Protein AF-A0A7V8VVL7-F1 (afdb_monomer_lite)

Structure (mmCIF, N/CA/C/O backbone):
data_AF-A0A7V8VVL7-F1
#
_entry.id   AF-A0A7V8VVL7-F1
#
loop_
_atom_site.group_PDB
_atom_site.id
_atom_site.type_symbol
_atom_site.label_atom_id
_atom_site.label_alt_id
_atom_site.label_comp_id
_atom_site.label_asym_id
_atom_site.label_entity_id
_atom_site.label_seq_id
_atom_site.pdbx_PDB_ins_code
_atom_site.Cartn_x
_atom_site.Cartn_y
_atom_site.Cartn_z
_atom_site.occupancy
_atom_site.B_iso_or_equiv
_atom_site.auth_seq_id
_atom_site.auth_comp_id
_atom_site.auth_asym_id
_atom_site.auth_atom_id
_atom_site.pdbx_PDB_model_num
ATOM 1 N N . MET A 1 1 ? -6.833 -7.021 -24.241 1.00 47.94 1 MET A N 1
ATOM 2 C CA . MET A 1 1 ? -7.086 -6.664 -22.831 1.00 47.94 1 MET A CA 1
ATOM 3 C C . MET A 1 1 ? -6.852 -7.931 -22.038 1.00 47.94 1 MET A C 1
ATOM 5 O O . MET A 1 1 ? -7.770 -8.736 -21.993 1.00 47.94 1 MET A O 1
ATOM 9 N N . THR A 1 2 ? -5.610 -8.253 -21.648 1.00 45.88 2 THR A N 1
ATOM 10 C CA . THR A 1 2 ? -5.341 -9.697 -21.471 1.00 45.88 2 THR A CA 1
ATOM 11 C C . THR A 1 2 ? -4.267 -10.172 -20.490 1.00 45.88 2 THR A C 1
ATOM 13 O O . THR A 1 2 ? -4.400 -11.315 -20.078 1.00 45.88 2 THR A O 1
ATOM 16 N N . ILE A 1 3 ? -3.256 -9.402 -20.051 1.00 47.16 3 ILE A N 1
ATOM 17 C CA . ILE A 1 3 ? -2.303 -9.912 -19.023 1.00 47.16 3 ILE A CA 1
ATOM 18 C C . ILE A 1 3 ? -1.868 -8.839 -18.011 1.00 47.16 3 ILE A C 1
ATOM 20 O O . ILE A 1 3 ? -1.872 -9.114 -16.815 1.00 47.16 3 ILE A O 1
ATOM 24 N N . HIS A 1 4 ? -1.548 -7.616 -18.452 1.00 48.41 4 HIS A N 1
ATOM 25 C CA . HIS A 1 4 ? -1.132 -6.535 -17.543 1.00 48.41 4 HIS A CA 1
ATOM 26 C C . HIS A 1 4 ? -2.216 -6.168 -16.512 1.00 48.41 4 HIS A C 1
ATOM 28 O O . HIS A 1 4 ? -1.915 -6.103 -15.323 1.00 48.41 4 HIS A O 1
ATOM 34 N N . ASP A 1 5 ? -3.478 -6.061 -16.945 1.00 49.53 5 ASP A N 1
ATOM 35 C CA . ASP A 1 5 ? -4.616 -5.736 -16.068 1.00 49.53 5 ASP A CA 1
ATOM 36 C C . ASP A 1 5 ? -4.835 -6.795 -14.972 1.00 49.53 5 ASP A C 1
ATOM 38 O O . ASP A 1 5 ? -5.176 -6.471 -13.838 1.00 49.53 5 ASP A O 1
ATOM 42 N N . SER A 1 6 ? -4.595 -8.074 -15.285 1.00 45.22 6 SER A N 1
ATOM 43 C CA . SER A 1 6 ? -4.770 -9.191 -14.350 1.00 45.22 6 SER A CA 1
ATOM 44 C C . SER A 1 6 ? -3.717 -9.193 -13.244 1.00 45.22 6 SER A C 1
ATOM 46 O O . SER A 1 6 ? -4.025 -9.562 -12.115 1.00 45.22 6 SER A O 1
ATOM 48 N N . VAL A 1 7 ? -2.483 -8.780 -13.553 1.00 50.97 7 VAL A N 1
ATOM 49 C CA . VAL A 1 7 ? -1.386 -8.684 -12.575 1.00 50.97 7 VAL A CA 1
ATOM 50 C C . VAL A 1 7 ? -1.574 -7.468 -11.672 1.00 50.97 7 VAL A C 1
ATOM 52 O O . VAL A 1 7 ? -1.360 -7.581 -10.469 1.00 50.97 7 VAL A O 1
ATOM 55 N N . GLU A 1 8 ? -2.040 -6.336 -12.205 1.00 54.84 8 GLU A N 1
ATOM 56 C CA . GLU A 1 8 ? -2.381 -5.169 -11.380 1.00 54.84 8 GLU A CA 1
ATOM 57 C C . GLU A 1 8 ? -3.569 -5.454 -10.448 1.00 54.84 8 GLU A C 1
ATOM 59 O O . GLU A 1 8 ? -3.507 -5.113 -9.264 1.00 54.84 8 GLU A O 1
ATOM 64 N N . LEU A 1 9 ? -4.597 -6.175 -10.919 1.00 52.19 9 LEU A N 1
ATOM 65 C CA . LEU A 1 9 ? -5.685 -6.664 -10.061 1.00 52.19 9 LEU A CA 1
ATOM 66 C C . LEU A 1 9 ? -5.185 -7.675 -9.015 1.00 52.19 9 LEU A C 1
ATOM 68 O O . LEU A 1 9 ? -5.555 -7.596 -7.841 1.00 52.19 9 LEU A O 1
ATOM 72 N N . ALA A 1 10 ? -4.335 -8.619 -9.430 1.00 54.16 10 ALA A N 1
ATOM 73 C CA . ALA A 1 10 ? -3.791 -9.659 -8.560 1.00 54.16 10 ALA A CA 1
ATOM 74 C C . ALA A 1 10 ? -2.769 -9.127 -7.549 1.00 54.16 10 ALA A C 1
ATOM 76 O O . ALA A 1 10 ? -2.592 -9.759 -6.516 1.00 54.16 10 ALA A O 1
ATOM 77 N N . ALA A 1 11 ? -2.120 -7.988 -7.805 1.00 60.69 11 ALA A N 1
ATOM 78 C CA . ALA A 1 11 ? -1.258 -7.296 -6.848 1.00 60.69 11 ALA A CA 1
ATOM 79 C C . ALA A 1 11 ? -2.061 -6.364 -5.923 1.00 60.69 11 ALA A C 1
ATOM 81 O O . ALA A 1 11 ? -1.760 -6.261 -4.731 1.00 60.69 11 ALA A O 1
ATOM 82 N N . GLY A 1 12 ? -3.117 -5.729 -6.442 1.00 62.53 12 GLY A N 1
ATOM 83 C CA . GLY A 1 12 ? -3.977 -4.825 -5.679 1.00 62.53 12 GLY A CA 1
ATOM 84 C C . GLY A 1 12 ? -4.766 -5.523 -4.568 1.00 62.53 12 GLY A C 1
ATOM 85 O O . GLY A 1 12 ? -4.813 -5.024 -3.444 1.00 62.53 12 GLY A O 1
ATOM 86 N N . VAL A 1 13 ? -5.337 -6.705 -4.834 1.00 67.88 13 VAL A N 1
ATOM 87 C CA . VAL A 1 13 ? -6.126 -7.450 -3.830 1.00 67.88 13 VAL A CA 1
ATOM 88 C C . VAL A 1 13 ? -5.287 -7.858 -2.602 1.00 67.88 13 VAL A C 1
ATOM 90 O O . VAL A 1 13 ? -5.707 -7.561 -1.482 1.00 67.88 13 VAL A O 1
ATOM 93 N N . PRO A 1 14 ? -4.088 -8.457 -2.742 1.00 78.69 14 PRO A N 1
ATOM 94 C CA . PRO A 1 14 ? -3.204 -8.732 -1.613 1.00 78.69 14 PRO A CA 1
ATOM 95 C C . PRO A 1 14 ? -2.804 -7.479 -0.842 1.00 78.69 14 PRO A C 1
ATOM 97 O O . PRO A 1 14 ? -2.794 -7.517 0.386 1.00 78.69 14 PRO A O 1
ATOM 100 N N . LEU A 1 15 ? -2.517 -6.361 -1.520 1.00 79.12 15 LEU A N 1
ATOM 101 C CA . LEU A 1 15 ? -2.163 -5.105 -0.850 1.00 79.12 15 LEU A CA 1
ATOM 102 C C . LEU A 1 15 ? -3.297 -4.606 0.050 1.00 79.12 15 LEU A C 1
ATOM 104 O O . LEU A 1 15 ? -3.045 -4.234 1.195 1.00 79.12 15 LEU A O 1
ATOM 108 N N . LEU A 1 16 ? -4.545 -4.673 -0.418 1.00 81.38 16 LEU A N 1
ATOM 109 C CA . LEU A 1 16 ? -5.714 -4.258 0.363 1.00 81.38 16 LEU A CA 1
ATOM 110 C C . LEU A 1 16 ? -5.966 -5.123 1.605 1.00 81.38 16 LEU A C 1
ATOM 112 O O . LEU A 1 16 ? -6.610 -4.653 2.538 1.00 81.38 16 LEU A O 1
ATOM 116 N N . VAL A 1 17 ? -5.454 -6.356 1.649 1.00 84.00 17 VAL A N 1
ATOM 117 C CA . VAL A 1 17 ? -5.593 -7.260 2.805 1.00 84.00 17 VAL A CA 1
ATOM 118 C C . VAL A 1 17 ? -4.373 -7.188 3.726 1.00 84.00 17 VAL A C 1
ATOM 120 O O . VAL A 1 17 ? -4.507 -7.077 4.948 1.00 84.00 17 VAL A O 1
ATOM 123 N N . ILE A 1 18 ? -3.172 -7.222 3.150 1.00 87.75 18 ILE A N 1
ATOM 124 C CA . ILE A 1 18 ? -1.906 -7.283 3.884 1.00 87.75 18 ILE A CA 1
ATOM 125 C C . ILE A 1 18 ? -1.596 -5.938 4.541 1.00 87.75 18 ILE A C 1
ATOM 127 O O . ILE A 1 18 ? -1.191 -5.916 5.703 1.00 87.75 18 ILE A O 1
ATOM 131 N N . VAL A 1 19 ? -1.807 -4.814 3.845 1.00 91.81 19 VAL A N 1
ATOM 132 C CA . VAL A 1 19 ? -1.471 -3.487 4.386 1.00 91.81 19 VAL A CA 1
ATOM 133 C C . VAL A 1 19 ? -2.251 -3.200 5.676 1.00 91.81 19 VAL A C 1
ATOM 135 O O . VAL A 1 19 ? -1.604 -2.877 6.675 1.00 91.81 19 VAL A O 1
ATOM 138 N N . PRO A 1 20 ? -3.588 -3.386 5.753 1.00 87.88 20 PRO A N 1
ATOM 139 C CA . PRO A 1 20 ? -4.296 -3.254 7.020 1.00 87.88 20 PRO A CA 1
ATOM 140 C C . PRO A 1 20 ? -3.763 -4.190 8.103 1.00 87.88 20 PRO A C 1
ATOM 142 O O . PRO A 1 20 ? -3.538 -3.728 9.217 1.00 87.88 20 PRO A O 1
ATOM 145 N N . ALA A 1 21 ? -3.504 -5.465 7.799 1.00 89.00 21 ALA A N 1
ATOM 146 C CA . ALA A 1 21 ? -2.996 -6.421 8.784 1.00 89.00 21 ALA A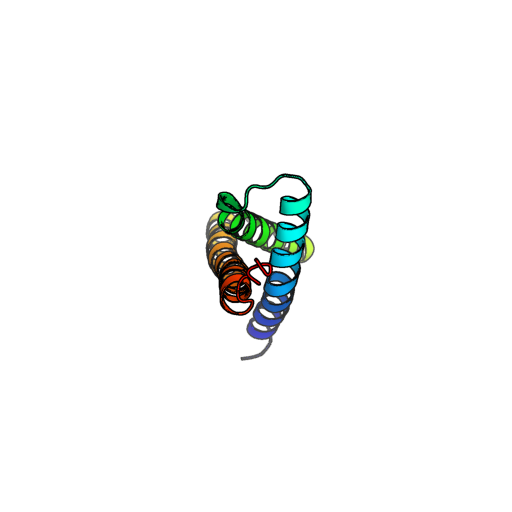 CA 1
ATOM 147 C C . ALA A 1 21 ? -1.637 -5.997 9.374 1.00 89.00 21 ALA A C 1
ATOM 149 O O . ALA A 1 21 ? -1.443 -6.049 10.591 1.00 89.00 21 ALA A O 1
ATOM 150 N N . LEU A 1 22 ? -0.722 -5.511 8.534 1.00 91.25 22 LEU A N 1
ATOM 151 C CA . LEU A 1 22 ? 0.579 -4.997 8.967 1.00 91.25 22 LEU A 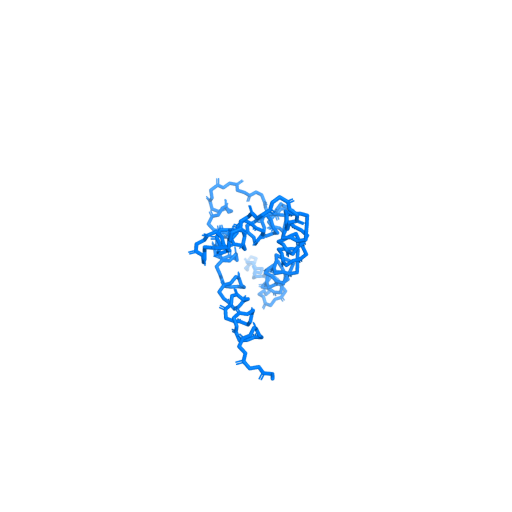CA 1
ATOM 152 C C . LEU A 1 22 ? 0.445 -3.713 9.790 1.00 91.25 22 LEU A C 1
ATOM 154 O O . LEU A 1 22 ? 1.132 -3.554 10.798 1.00 91.25 22 LEU A O 1
ATOM 158 N N . VAL A 1 23 ? -0.466 -2.815 9.411 1.00 91.50 23 VAL A N 1
ATOM 159 C CA . VAL A 1 23 ? -0.753 -1.603 10.193 1.00 91.50 23 VAL A CA 1
ATOM 160 C C . VAL A 1 23 ? -1.377 -1.958 11.546 1.00 91.50 23 VAL A C 1
ATOM 162 O O . VAL A 1 23 ? -1.044 -1.329 12.548 1.00 91.50 23 VAL A O 1
ATOM 165 N N . GLU A 1 24 ? -2.236 -2.979 11.619 1.00 90.75 24 GLU A N 1
ATOM 166 C CA . GLU A 1 24 ? -2.774 -3.478 12.893 1.00 90.75 24 GLU A CA 1
ATOM 167 C C . GLU A 1 24 ? -1.656 -4.013 13.786 1.00 90.75 24 GLU A C 1
ATOM 169 O O . GLU A 1 24 ? -1.583 -3.680 14.970 1.00 90.75 24 GLU A O 1
ATOM 174 N N . LEU A 1 25 ? -0.753 -4.809 13.214 1.00 91.94 25 LEU A N 1
ATOM 175 C CA . LEU A 1 25 ? 0.406 -5.313 13.935 1.00 91.94 25 LEU A CA 1
ATOM 176 C C . LEU A 1 25 ? 1.282 -4.158 14.442 1.00 91.94 25 LEU A C 1
ATOM 178 O O . LEU A 1 25 ? 1.625 -4.122 15.621 1.00 91.94 25 LEU A O 1
ATOM 182 N N . ALA A 1 26 ? 1.567 -3.163 13.602 1.00 91.00 26 ALA A N 1
ATOM 183 C CA . ALA A 1 26 ? 2.345 -1.990 13.994 1.00 91.00 26 ALA A CA 1
ATOM 184 C C . ALA A 1 26 ? 1.683 -1.204 15.140 1.00 91.00 26 ALA A C 1
ATOM 186 O O . ALA A 1 26 ? 2.371 -0.769 16.064 1.00 91.00 26 ALA A O 1
ATOM 187 N N . LYS A 1 27 ? 0.349 -1.066 15.136 1.00 90.56 27 LYS A N 1
ATOM 188 C CA . LYS A 1 27 ? -0.401 -0.437 16.241 1.00 90.56 27 LYS A CA 1
ATOM 189 C C . LYS A 1 27 ? -0.224 -1.199 17.554 1.00 90.56 27 LYS A C 1
ATOM 191 O O . LYS A 1 27 ? 0.014 -0.573 18.585 1.00 90.56 27 LYS A O 1
ATOM 196 N N . ARG A 1 28 ? -0.235 -2.537 17.518 1.00 91.75 28 ARG A N 1
ATOM 197 C CA . ARG A 1 28 ? 0.038 -3.385 18.699 1.00 91.75 28 ARG A CA 1
ATOM 198 C C . ARG A 1 28 ? 1.458 -3.212 19.248 1.00 91.75 28 ARG A C 1
ATOM 200 O O . ARG A 1 28 ? 1.676 -3.461 20.428 1.00 91.75 28 ARG A O 1
ATOM 207 N N . HIS A 1 29 ? 2.392 -2.749 18.420 1.00 92.69 29 HIS A N 1
ATOM 208 C CA . HIS A 1 29 ? 3.774 -2.449 18.800 1.00 92.69 29 HIS A CA 1
ATOM 209 C C . HIS A 1 29 ? 4.038 -0.957 19.075 1.00 92.69 29 HIS A C 1
ATOM 211 O O . HIS A 1 29 ? 5.193 -0.559 19.205 1.00 92.69 29 HIS A O 1
ATOM 217 N N . GLY A 1 30 ? 2.994 -0.128 19.199 1.00 90.62 30 GLY A N 1
ATOM 218 C CA . GLY A 1 30 ? 3.120 1.272 19.623 1.00 90.62 30 GLY A CA 1
ATOM 219 C C . GLY A 1 30 ? 2.952 2.317 18.518 1.00 90.62 30 GLY A C 1
ATOM 220 O O . GLY A 1 30 ? 3.137 3.507 18.779 1.00 90.62 30 GLY A O 1
ATOM 221 N N . LEU A 1 31 ? 2.565 1.929 17.296 1.00 89.25 31 LEU A N 1
ATOM 222 C CA . LEU A 1 31 ? 2.186 2.904 16.272 1.00 89.25 31 LEU A CA 1
ATOM 223 C C . LEU A 1 31 ? 0.909 3.645 16.699 1.00 89.25 31 LEU A C 1
ATOM 225 O O . LEU A 1 31 ? -0.156 3.051 16.864 1.00 89.25 31 LEU A O 1
ATOM 229 N N . SER A 1 32 ? 1.000 4.968 16.828 1.00 88.25 32 SER A N 1
ATOM 230 C CA . SER A 1 32 ? -0.167 5.805 17.111 1.00 88.25 32 SER A CA 1
ATOM 231 C C . SER A 1 32 ? -1.186 5.745 15.970 1.00 88.25 32 SER A C 1
ATOM 233 O O . SER A 1 32 ? -0.834 5.873 14.795 1.00 88.25 32 SER A O 1
ATOM 235 N N . VAL A 1 33 ? -2.470 5.648 16.330 1.00 85.19 33 VAL A N 1
ATOM 236 C CA . VAL A 1 33 ? -3.607 5.629 15.393 1.00 85.19 33 VAL A CA 1
ATOM 237 C C . VAL A 1 33 ? -3.599 6.842 14.457 1.00 85.19 33 VAL A C 1
ATOM 239 O O . VAL A 1 33 ? -3.924 6.707 13.280 1.00 85.19 33 VAL A O 1
ATOM 242 N N . ARG A 1 34 ? -3.135 8.010 14.930 1.00 84.62 34 ARG A N 1
ATOM 243 C CA . ARG A 1 34 ? -3.028 9.234 14.117 1.00 84.62 34 ARG A CA 1
ATOM 244 C C . ARG A 1 34 ? -2.117 9.062 12.894 1.00 84.62 34 ARG A C 1
ATOM 246 O O . ARG A 1 34 ? -2.330 9.723 11.884 1.00 84.62 34 ARG A O 1
ATOM 253 N N . HIS A 1 35 ? -1.130 8.171 12.973 1.00 90.00 35 HIS A N 1
ATOM 254 C CA . HIS A 1 35 ? -0.174 7.906 11.896 1.00 90.00 35 HIS A CA 1
ATOM 255 C C . HIS A 1 35 ? -0.513 6.647 11.084 1.00 90.00 35 HIS A C 1
ATOM 257 O O . HIS A 1 35 ? 0.210 6.326 10.144 1.00 90.00 35 HIS A O 1
ATOM 263 N N . ALA A 1 36 ? -1.608 5.943 11.400 1.00 87.94 36 ALA A N 1
ATOM 264 C CA . ALA A 1 36 ? -1.965 4.681 10.749 1.00 87.94 36 ALA A CA 1
ATOM 265 C C . ALA A 1 36 ? -2.185 4.833 9.233 1.00 87.94 36 ALA A C 1
ATOM 267 O O . ALA A 1 36 ? -1.743 3.982 8.467 1.00 87.94 36 ALA A O 1
ATOM 268 N N . GLY A 1 37 ? -2.799 5.937 8.791 1.00 88.31 37 GLY A N 1
ATOM 269 C CA . GLY A 1 37 ? -2.984 6.220 7.362 1.00 88.31 37 GLY A CA 1
ATOM 270 C C . GLY A 1 37 ? -1.661 6.450 6.625 1.00 88.31 37 GLY A C 1
ATOM 271 O O . GLY A 1 37 ? -1.434 5.875 5.565 1.00 88.31 37 GLY A O 1
ATOM 272 N N . GLY A 1 38 ? -0.744 7.221 7.220 1.00 91.19 38 GLY A N 1
ATOM 273 C CA . GLY A 1 38 ? 0.597 7.423 6.660 1.00 91.19 38 GLY A CA 1
ATOM 274 C C . GLY A 1 38 ? 1.411 6.127 6.618 1.00 91.19 38 GLY A C 1
ATOM 275 O O . GLY A 1 38 ? 2.050 5.830 5.612 1.00 91.19 38 GLY A O 1
ATOM 276 N N . ALA A 1 39 ? 1.327 5.310 7.672 1.00 91.38 39 ALA A N 1
ATOM 277 C CA . ALA A 1 39 ? 1.963 3.997 7.711 1.00 91.38 39 ALA A CA 1
ATOM 278 C C . ALA A 1 39 ? 1.411 3.052 6.631 1.00 91.38 39 ALA A C 1
ATOM 280 O O . ALA A 1 39 ? 2.190 2.335 6.007 1.00 91.38 39 ALA A O 1
ATOM 281 N N . ALA A 1 40 ? 0.101 3.086 6.363 1.00 91.94 40 ALA A N 1
ATOM 282 C CA . ALA A 1 40 ? -0.518 2.304 5.294 1.00 91.94 40 ALA A CA 1
ATOM 283 C C . ALA A 1 40 ? 0.029 2.687 3.909 1.00 91.94 40 ALA A C 1
ATOM 285 O O . ALA A 1 40 ? 0.372 1.807 3.124 1.00 91.94 40 ALA A O 1
ATOM 286 N N . ILE A 1 41 ? 0.169 3.989 3.633 1.00 92.56 41 ILE A N 1
ATOM 287 C CA . ILE A 1 41 ? 0.755 4.492 2.380 1.00 92.56 41 ILE A CA 1
ATOM 288 C C . ILE A 1 41 ? 2.206 4.030 2.241 1.00 92.56 41 ILE A C 1
ATOM 290 O O . ILE A 1 41 ? 2.569 3.447 1.222 1.00 92.56 41 ILE A O 1
ATOM 294 N N . MET A 1 42 ? 3.026 4.220 3.276 1.00 94.62 42 MET A N 1
ATOM 295 C CA . MET A 1 42 ? 4.434 3.813 3.237 1.00 94.62 42 MET A CA 1
ATOM 296 C C . MET A 1 42 ? 4.600 2.302 3.042 1.00 94.62 42 MET A C 1
ATOM 298 O O . MET A 1 42 ? 5.444 1.875 2.255 1.00 94.62 42 MET A O 1
ATOM 302 N N . LEU A 1 43 ? 3.774 1.491 3.710 1.00 93.25 43 LEU A N 1
ATOM 30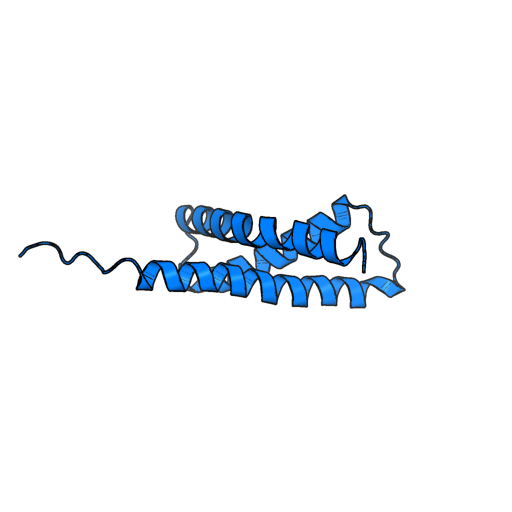3 C CA . LEU A 1 43 ? 3.770 0.038 3.536 1.00 93.25 43 LEU A CA 1
ATOM 304 C C . LEU A 1 43 ? 3.342 -0.369 2.125 1.00 93.25 43 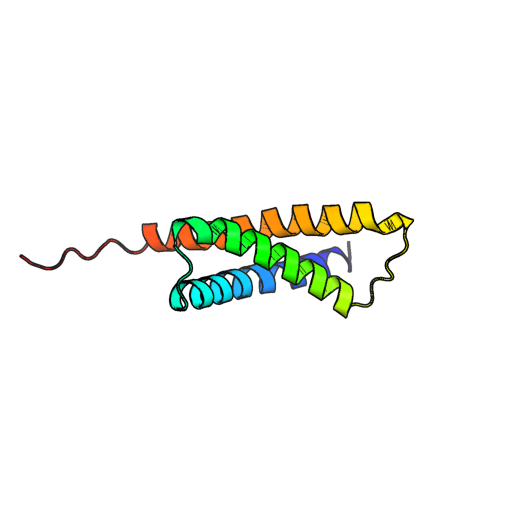LEU A C 1
ATOM 306 O O . LEU A 1 43 ? 3.974 -1.240 1.536 1.00 93.25 43 LEU A O 1
ATOM 310 N N . ALA A 1 44 ? 2.316 0.267 1.559 1.00 91.12 44 ALA A N 1
ATOM 311 C CA . ALA A 1 44 ? 1.872 -0.024 0.200 1.00 91.12 44 ALA A CA 1
ATOM 312 C C . ALA A 1 44 ? 2.950 0.321 -0.845 1.00 91.12 44 ALA A C 1
ATOM 314 O O . ALA A 1 44 ? 3.206 -0.489 -1.735 1.00 91.12 44 ALA A O 1
ATOM 315 N N . ILE A 1 45 ? 3.634 1.466 -0.704 1.00 92.88 45 ILE A N 1
ATOM 316 C CA . ILE A 1 45 ? 4.780 1.838 -1.557 1.00 92.88 45 ILE A CA 1
ATOM 317 C C . ILE A 1 45 ? 5.888 0.783 -1.445 1.00 92.88 45 ILE A C 1
ATOM 319 O O . ILE A 1 45 ? 6.386 0.298 -2.460 1.00 92.88 45 ILE A O 1
ATOM 323 N N . ALA A 1 46 ? 6.261 0.405 -0.218 1.00 92.00 46 ALA A N 1
ATOM 324 C CA . ALA A 1 46 ? 7.333 -0.557 0.022 1.00 92.00 46 ALA A CA 1
ATOM 325 C C . ALA A 1 46 ? 7.016 -1.943 -0.560 1.00 92.00 46 ALA A C 1
ATOM 327 O O . ALA A 1 46 ? 7.883 -2.567 -1.168 1.00 92.00 46 ALA A O 1
ATOM 328 N N . LEU A 1 47 ? 5.776 -2.415 -0.412 1.00 90.56 47 LEU A N 1
ATOM 329 C CA . LEU A 1 47 ? 5.345 -3.708 -0.943 1.00 90.56 47 LEU A CA 1
ATOM 330 C C . LEU A 1 47 ? 5.263 -3.712 -2.473 1.00 90.56 47 LEU A C 1
ATOM 332 O O . LEU A 1 47 ? 5.629 -4.714 -3.082 1.00 90.56 47 LEU A O 1
ATOM 336 N N . LEU A 1 48 ? 4.848 -2.607 -3.101 1.00 88.88 48 LEU A N 1
ATOM 337 C CA . LEU A 1 48 ? 4.900 -2.464 -4.561 1.00 88.88 48 LEU A CA 1
ATOM 338 C C . LEU A 1 48 ? 6.339 -2.512 -5.078 1.00 88.88 48 LEU A C 1
ATOM 340 O O . LEU A 1 48 ? 6.630 -3.266 -6.004 1.00 88.88 48 LEU A O 1
ATOM 344 N N . ALA A 1 49 ? 7.242 -1.758 -4.448 1.00 88.44 49 ALA A N 1
ATOM 345 C CA . ALA A 1 49 ? 8.654 -1.753 -4.817 1.00 88.44 49 ALA A CA 1
ATOM 346 C C . ALA A 1 49 ? 9.302 -3.133 -4.635 1.00 88.44 49 ALA A C 1
ATOM 348 O O . ALA A 1 49 ? 10.057 -3.590 -5.494 1.00 88.44 49 ALA A O 1
ATOM 349 N N . LEU A 1 50 ? 8.973 -3.824 -3.539 1.00 88.62 50 LEU A N 1
ATOM 350 C CA . LEU A 1 50 ? 9.455 -5.176 -3.275 1.00 88.62 50 LEU A CA 1
ATOM 351 C C . LEU A 1 50 ? 8.884 -6.194 -4.271 1.00 88.62 50 LEU A C 1
ATOM 353 O O . LEU A 1 50 ? 9.611 -7.083 -4.709 1.00 88.62 50 LEU A O 1
ATOM 357 N N . GLY A 1 51 ? 7.609 -6.058 -4.642 1.00 84.94 51 GLY A N 1
ATOM 358 C CA . GLY A 1 51 ? 6.958 -6.898 -5.646 1.00 84.94 51 GLY A CA 1
ATOM 359 C C . GLY A 1 51 ? 7.615 -6.766 -7.017 1.00 84.94 51 GLY A C 1
ATOM 360 O O . GLY A 1 51 ? 7.959 -7.774 -7.629 1.00 84.94 51 GLY A O 1
ATOM 361 N N . ASP A 1 52 ? 7.874 -5.537 -7.460 1.00 84.31 52 ASP A N 1
ATOM 362 C CA . ASP A 1 52 ? 8.609 -5.281 -8.702 1.00 84.31 52 ASP A CA 1
ATOM 363 C C . ASP A 1 52 ? 10.018 -5.881 -8.668 1.00 84.31 52 ASP A C 1
ATOM 365 O O . ASP A 1 52 ? 10.415 -6.602 -9.588 1.00 84.31 52 ASP A O 1
ATOM 369 N N . LEU A 1 53 ? 10.753 -5.659 -7.571 1.00 83.62 53 LEU A N 1
ATOM 370 C CA . LEU A 1 53 ? 12.092 -6.217 -7.396 1.00 83.62 53 LEU A CA 1
ATOM 371 C C . LEU A 1 53 ? 12.080 -7.754 -7.455 1.00 83.62 53 LEU A C 1
ATOM 373 O O . LEU A 1 53 ? 12.938 -8.348 -8.108 1.00 83.62 53 LEU A O 1
ATOM 377 N N . ALA A 1 54 ? 11.097 -8.398 -6.819 1.00 81.81 54 ALA A N 1
ATOM 378 C CA . ALA A 1 54 ? 10.941 -9.852 -6.825 1.00 81.81 54 ALA A CA 1
ATOM 379 C C . ALA A 1 54 ? 10.598 -10.415 -8.216 1.00 81.81 54 ALA A C 1
ATOM 381 O O . ALA A 1 54 ? 11.000 -11.532 -8.540 1.00 81.81 54 ALA A O 1
ATOM 382 N N . LEU A 1 55 ? 9.896 -9.644 -9.051 1.00 81.88 55 LEU A N 1
ATOM 383 C CA . LEU A 1 55 ? 9.558 -10.012 -10.430 1.00 81.88 55 LEU A CA 1
ATOM 384 C C . LEU A 1 55 ? 10.701 -9.754 -11.425 1.00 81.88 55 LEU A C 1
ATOM 386 O O . LEU A 1 55 ? 10.560 -10.033 -12.617 1.00 81.88 55 LEU A O 1
ATOM 390 N N . GLY A 1 56 ? 11.849 -9.262 -10.953 1.00 72.88 56 GLY A N 1
ATOM 391 C CA . GLY A 1 56 ? 13.045 -9.103 -11.772 1.00 72.88 56 GLY A CA 1
ATOM 392 C C . GLY A 1 56 ? 12.965 -7.937 -12.754 1.00 72.88 56 GLY A C 1
ATOM 393 O O . GLY A 1 56 ? 13.622 -7.983 -13.800 1.00 72.88 56 GLY A O 1
ATOM 394 N N . THR A 1 57 ? 12.190 -6.888 -12.444 1.00 70.25 57 THR A N 1
ATOM 395 C CA . THR A 1 57 ? 12.228 -5.642 -13.221 1.00 70.25 57 THR A CA 1
ATOM 396 C C . THR A 1 57 ? 13.664 -5.131 -13.273 1.00 70.25 57 THR A C 1
ATOM 398 O O . THR A 1 57 ? 14.257 -4.777 -12.252 1.00 70.25 57 THR A O 1
ATOM 401 N N . ARG A 1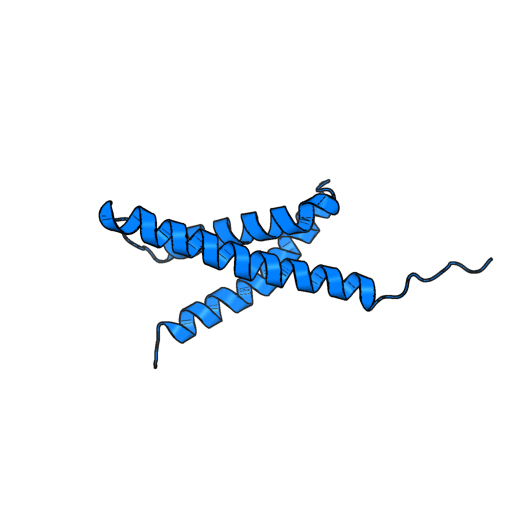 58 ? 14.252 -5.118 -14.473 1.00 66.62 58 ARG A N 1
ATOM 402 C CA . ARG A 1 58 ? 15.581 -4.548 -14.693 1.00 66.62 58 ARG A CA 1
ATOM 403 C C . ARG A 1 58 ? 15.475 -3.036 -14.543 1.00 66.62 58 ARG A C 1
ATOM 405 O O . ARG A 1 58 ? 14.856 -2.379 -15.373 1.00 66.62 58 ARG A O 1
ATOM 412 N N . PHE A 1 59 ? 16.087 -2.500 -13.494 1.00 66.50 59 PHE A N 1
ATOM 413 C CA . PHE A 1 59 ? 16.227 -1.062 -13.303 1.00 66.50 59 PHE A CA 1
ATOM 414 C C . PHE A 1 59 ? 17.237 -0.515 -14.312 1.00 66.50 59 PHE A C 1
ATOM 416 O O . PHE A 1 59 ? 18.433 -0.445 -14.033 1.00 66.50 59 PHE A O 1
ATOM 423 N N . ASP A 1 60 ? 16.766 -0.155 -15.504 1.00 78.38 60 ASP A N 1
ATOM 424 C CA . ASP A 1 60 ? 17.536 0.731 -16.370 1.00 78.38 60 ASP A CA 1
ATOM 425 C C . ASP A 1 60 ? 17.470 2.149 -15.788 1.00 78.38 60 ASP A C 1
ATOM 427 O O . ASP A 1 60 ? 16.422 2.613 -15.339 1.00 78.38 60 ASP A O 1
ATOM 431 N N . SER A 1 61 ? 18.598 2.850 -15.815 1.00 74.88 61 SER A N 1
ATOM 432 C CA . SER A 1 61 ? 18.752 4.253 -15.425 1.00 74.88 61 SER A CA 1
ATOM 433 C C . SER A 1 61 ? 17.664 5.183 -15.984 1.00 74.88 61 SER A C 1
ATOM 435 O O . SER A 1 61 ? 17.251 6.124 -15.305 1.00 74.88 61 SER A O 1
ATOM 437 N N . LYS A 1 62 ? 17.155 4.898 -17.189 1.00 80.06 62 LYS A N 1
ATOM 438 C CA . LYS A 1 62 ? 16.086 5.668 -17.848 1.00 80.06 62 LYS A CA 1
ATOM 439 C C . LYS A 1 62 ? 14.687 5.398 -17.283 1.00 80.06 62 LYS A C 1
ATOM 441 O O . LYS A 1 62 ? 13.816 6.254 -17.402 1.00 80.06 62 LYS A O 1
ATOM 446 N N . GLU A 1 63 ? 14.487 4.255 -16.634 1.00 83.56 63 GLU A N 1
ATOM 447 C CA . GLU A 1 63 ? 13.190 3.793 -16.123 1.00 83.56 63 GLU A CA 1
ATOM 448 C C . GLU A 1 63 ? 13.007 4.065 -14.621 1.00 83.56 63 GLU A C 1
ATOM 450 O O . GLU A 1 63 ? 11.937 3.815 -14.064 1.00 83.56 63 GLU A O 1
ATOM 455 N N . ILE A 1 64 ? 14.021 4.610 -13.936 1.00 84.88 64 ILE A N 1
ATOM 456 C CA . ILE A 1 64 ? 13.968 4.845 -12.482 1.00 84.88 64 ILE A CA 1
ATOM 457 C C . ILE A 1 64 ? 12.829 5.803 -12.116 1.00 84.88 64 ILE A C 1
ATOM 459 O O . ILE A 1 64 ? 12.037 5.510 -11.223 1.00 84.88 64 ILE A O 1
ATOM 463 N N . VAL A 1 65 ? 12.733 6.942 -12.808 1.00 87.69 65 VAL A N 1
ATOM 464 C CA . VAL A 1 65 ? 11.712 7.966 -12.537 1.00 87.69 65 VAL A CA 1
ATOM 465 C C . VAL A 1 65 ? 10.287 7.440 -12.760 1.00 87.69 65 VAL A C 1
ATOM 467 O O . VAL A 1 65 ? 9.486 7.553 -11.829 1.00 87.69 65 VAL A O 1
ATOM 470 N N . PRO A 1 66 ? 9.934 6.844 -13.919 1.00 86.00 66 PRO A N 1
ATOM 471 C CA . PRO A 1 66 ? 8.586 6.313 -14.121 1.00 86.00 66 PRO A CA 1
ATOM 472 C C . PRO A 1 66 ? 8.263 5.156 -13.166 1.00 86.00 66 PRO A C 1
ATOM 474 O O . PRO A 1 66 ? 7.142 5.084 -12.658 1.00 86.00 66 PRO A O 1
ATOM 477 N N . THR A 1 67 ? 9.240 4.305 -12.838 1.00 85.56 67 THR A N 1
ATOM 478 C CA . THR A 1 67 ? 9.047 3.203 -11.881 1.00 85.56 67 THR A CA 1
ATOM 479 C C . THR A 1 67 ? 8.763 3.729 -10.473 1.00 85.56 67 THR A C 1
ATOM 481 O O . THR A 1 67 ? 7.790 3.319 -9.839 1.00 85.56 67 THR A O 1
ATOM 484 N N . ALA A 1 68 ? 9.543 4.705 -10.004 1.00 87.56 68 ALA A N 1
ATOM 485 C CA . ALA A 1 68 ? 9.316 5.339 -8.710 1.00 87.56 68 ALA A CA 1
ATOM 486 C C . ALA A 1 68 ? 7.963 6.067 -8.663 1.00 87.56 68 ALA A C 1
ATOM 488 O O . ALA A 1 68 ? 7.232 5.948 -7.678 1.00 87.56 68 ALA A O 1
ATOM 489 N N . ALA A 1 69 ? 7.589 6.773 -9.736 1.00 88.06 69 ALA A N 1
ATOM 490 C CA . ALA A 1 69 ? 6.286 7.424 -9.839 1.00 88.06 69 ALA A CA 1
ATOM 491 C C . ALA A 1 69 ? 5.137 6.409 -9.732 1.00 88.06 69 ALA A C 1
ATOM 493 O O . ALA A 1 69 ? 4.174 6.655 -9.004 1.00 88.06 69 ALA A O 1
ATOM 494 N N . ARG A 1 70 ? 5.265 5.241 -10.377 1.00 87.19 70 ARG A N 1
ATOM 495 C CA . ARG A 1 70 ? 4.290 4.148 -10.267 1.00 87.19 70 ARG A CA 1
ATOM 496 C C . ARG A 1 70 ? 4.151 3.644 -8.832 1.00 87.19 70 ARG A C 1
ATOM 498 O O . ARG A 1 70 ? 3.027 3.483 -8.363 1.00 87.19 70 ARG A O 1
ATOM 505 N N . TRP A 1 71 ? 5.257 3.437 -8.116 1.00 90.31 71 TRP A N 1
ATOM 506 C CA . TRP A 1 71 ? 5.208 3.010 -6.712 1.00 90.31 71 TRP A CA 1
ATOM 507 C C . TRP A 1 71 ? 4.543 4.038 -5.813 1.00 90.31 71 TRP A C 1
ATOM 509 O O . TRP A 1 71 ? 3.735 3.671 -4.966 1.00 90.31 71 TRP A O 1
ATOM 519 N N . ILE A 1 72 ? 4.861 5.318 -6.007 1.00 89.69 72 ILE A N 1
ATOM 520 C CA . ILE A 1 72 ? 4.298 6.408 -5.210 1.00 89.69 72 ILE A CA 1
ATOM 521 C C . ILE A 1 72 ? 2.794 6.515 -5.464 1.00 89.69 72 ILE A C 1
ATOM 523 O O . ILE A 1 72 ? 2.014 6.488 -4.515 1.00 89.69 72 ILE A O 1
ATOM 527 N N . ILE A 1 73 ? 2.376 6.590 -6.730 1.00 89.50 73 ILE A N 1
ATOM 528 C CA . ILE A 1 73 ? 0.960 6.721 -7.096 1.00 89.50 73 ILE A CA 1
ATOM 529 C C . ILE A 1 73 ? 0.183 5.484 -6.635 1.00 89.50 73 ILE A C 1
ATOM 531 O O . ILE A 1 73 ? -0.826 5.618 -5.941 1.00 89.50 73 ILE A O 1
ATOM 535 N N . GLY A 1 74 ? 0.677 4.284 -6.950 1.00 86.94 74 GLY A N 1
ATOM 536 C CA . GLY A 1 74 ? 0.051 3.031 -6.536 1.00 86.94 74 GLY A CA 1
ATOM 537 C C . GLY A 1 74 ? -0.028 2.907 -5.016 1.00 86.94 74 GLY A C 1
ATOM 538 O O . GLY A 1 74 ? -1.084 2.597 -4.473 1.00 86.94 74 GLY A O 1
ATOM 539 N N . GLY A 1 75 ? 1.054 3.213 -4.305 1.00 88.56 75 GLY A N 1
ATOM 540 C CA . GLY A 1 75 ? 1.102 3.110 -2.852 1.00 88.56 75 GLY A CA 1
ATOM 541 C C . GLY A 1 75 ? 0.216 4.135 -2.144 1.00 88.56 75 GLY A C 1
ATOM 542 O O . GLY A 1 75 ? -0.398 3.807 -1.132 1.00 88.56 75 GLY A O 1
ATOM 543 N N . VAL A 1 76 ? 0.057 5.340 -2.699 1.00 89.69 76 VAL A N 1
ATOM 544 C CA . VAL A 1 76 ? -0.940 6.307 -2.216 1.00 89.69 76 VAL A CA 1
ATOM 545 C C . VAL A 1 76 ? -2.353 5.766 -2.424 1.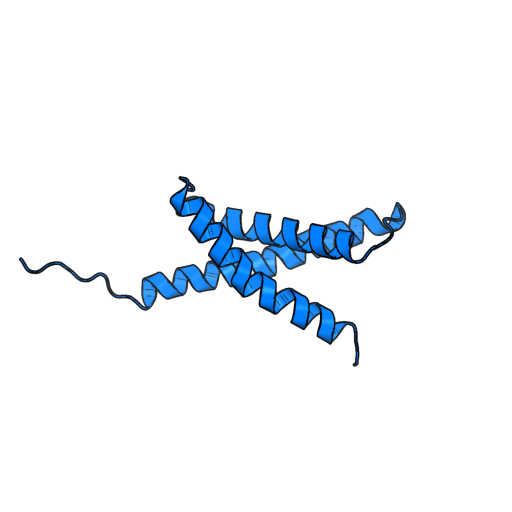00 89.69 76 VAL A C 1
ATOM 547 O O . VAL A 1 76 ? -3.127 5.751 -1.471 1.00 89.69 76 VAL A O 1
ATOM 550 N N . ILE A 1 77 ? -2.690 5.272 -3.618 1.00 90.31 77 ILE A N 1
ATOM 551 C CA . ILE A 1 77 ? -4.033 4.744 -3.914 1.00 90.31 77 ILE A CA 1
ATOM 552 C C . ILE A 1 77 ? -4.359 3.545 -3.013 1.00 90.31 77 ILE A C 1
ATOM 554 O O . ILE A 1 77 ? -5.377 3.555 -2.318 1.00 90.31 77 ILE A O 1
ATOM 558 N N . TYR A 1 78 ? -3.486 2.536 -2.964 1.00 87.38 78 TYR A N 1
ATOM 559 C CA . TYR A 1 78 ? -3.706 1.333 -2.158 1.00 87.38 78 TYR A CA 1
ATOM 560 C C . TYR A 1 78 ? -3.620 1.610 -0.657 1.00 87.38 78 TYR A C 1
ATOM 562 O O . TYR A 1 78 ? -4.409 1.063 0.111 1.00 87.38 78 TYR A O 1
ATOM 570 N N . GLY A 1 79 ? -2.712 2.486 -0.226 1.00 86.69 79 GLY A N 1
ATOM 571 C CA . GLY A 1 79 ? -2.589 2.896 1.169 1.00 86.69 79 GLY A CA 1
ATOM 572 C C . GLY A 1 79 ? -3.810 3.667 1.663 1.00 86.69 79 GLY A C 1
ATOM 573 O O . GLY A 1 79 ? -4.300 3.394 2.758 1.00 86.69 79 GLY A O 1
ATOM 574 N N . LEU A 1 80 ? -4.350 4.578 0.848 1.00 87.81 80 LEU A N 1
ATOM 575 C CA . LEU A 1 80 ? -5.593 5.290 1.156 1.00 87.81 80 LEU A CA 1
ATOM 576 C C . LEU A 1 80 ? -6.804 4.358 1.131 1.00 87.81 80 LEU A C 1
ATOM 578 O O . LEU A 1 80 ? -7.645 4.453 2.020 1.00 87.81 80 LEU A O 1
ATOM 582 N N . ALA A 1 81 ? -6.886 3.429 0.177 1.00 85.94 81 ALA A N 1
ATOM 583 C CA . ALA A 1 81 ? -7.949 2.427 0.145 1.00 85.94 81 ALA A CA 1
ATOM 584 C C . ALA A 1 81 ? -7.916 1.526 1.397 1.00 85.94 81 ALA A C 1
ATOM 586 O O . ALA A 1 81 ? -8.940 1.333 2.055 1.00 85.94 81 ALA A O 1
ATOM 587 N N . ALA A 1 82 ? -6.728 1.062 1.798 1.00 83.06 82 ALA A N 1
ATOM 588 C CA . ALA A 1 82 ? -6.512 0.315 3.035 1.00 83.06 82 ALA A CA 1
ATOM 589 C C . ALA A 1 82 ? -6.850 1.142 4.293 1.00 83.06 82 ALA A C 1
ATOM 591 O O . ALA A 1 82 ? -7.446 0.627 5.240 1.00 83.06 82 ALA A O 1
ATOM 592 N N . ALA A 1 83 ? -6.512 2.434 4.310 1.00 81.81 83 ALA A N 1
ATOM 593 C CA . ALA A 1 83 ? -6.867 3.347 5.397 1.00 81.81 83 ALA A CA 1
ATOM 594 C C . ALA A 1 83 ? -8.378 3.657 5.447 1.00 81.81 83 ALA A C 1
ATOM 596 O O . ALA A 1 83 ? -8.945 3.802 6.529 1.00 81.81 83 ALA A O 1
ATOM 597 N N . GLY A 1 84 ? -9.055 3.714 4.299 1.00 75.38 84 GLY A N 1
ATOM 598 C CA . GLY A 1 84 ? -10.507 3.885 4.211 1.00 75.38 84 GLY A CA 1
ATOM 599 C C . GLY A 1 84 ? -11.271 2.718 4.838 1.00 75.38 84 GLY A C 1
ATOM 600 O O . GLY A 1 84 ? -12.229 2.939 5.581 1.00 75.38 84 GLY A O 1
ATOM 601 N N . LEU A 1 85 ? -10.787 1.485 4.641 1.00 67.12 85 LEU A N 1
ATOM 602 C CA . LEU A 1 85 ? -11.329 0.290 5.303 1.00 67.12 85 LEU A CA 1
ATOM 603 C C . LEU A 1 85 ? -11.257 0.394 6.839 1.00 67.12 85 LEU A C 1
ATOM 605 O O . LEU A 1 85 ? -12.174 -0.049 7.532 1.00 67.12 85 LEU A O 1
ATOM 609 N N . TYR A 1 86 ? -10.220 1.041 7.386 1.00 60.81 86 TYR A N 1
ATOM 610 C CA . TYR A 1 86 ? -10.137 1.326 8.823 1.00 60.81 86 TYR A CA 1
ATOM 611 C C . TYR A 1 86 ? -11.198 2.311 9.303 1.00 60.81 86 TYR A C 1
ATOM 613 O O . TYR A 1 86 ? -11.845 2.067 10.320 1.00 60.81 86 TYR A O 1
ATOM 621 N N . SER A 1 87 ? -11.379 3.415 8.579 1.00 60.59 87 SER A N 1
ATOM 622 C CA . SER A 1 87 ? -12.337 4.458 8.959 1.00 60.59 87 SER A CA 1
ATOM 623 C C . SER A 1 87 ? -13.782 3.942 8.973 1.00 60.59 87 SER A C 1
ATOM 625 O O . SER A 1 87 ? -14.575 4.360 9.821 1.00 60.59 87 SER A O 1
ATOM 627 N N . GLN A 1 88 ? -14.109 2.988 8.093 1.00 59.81 88 GLN A N 1
ATOM 628 C CA . GLN A 1 88 ? -15.417 2.330 8.085 1.00 59.81 88 GLN A CA 1
ATOM 629 C C . GLN A 1 88 ? -15.622 1.385 9.275 1.00 59.81 88 GLN A C 1
ATOM 631 O O . GLN A 1 88 ? -16.718 1.358 9.830 1.00 59.81 88 GLN A O 1
ATOM 636 N N . ARG A 1 89 ? -14.592 0.655 9.728 1.00 56.47 89 ARG A N 1
ATOM 637 C CA . ARG A 1 89 ? -14.704 -0.220 10.912 1.00 56.47 89 ARG A CA 1
ATOM 638 C C . ARG A 1 89 ? -15.149 0.550 12.161 1.00 56.47 89 ARG A C 1
ATOM 640 O O . ARG A 1 89 ? -16.003 0.055 12.893 1.00 56.47 89 ARG A O 1
ATOM 647 N N . ASP A 1 90 ? -14.616 1.751 12.373 1.00 55.47 90 ASP A N 1
ATOM 648 C CA . ASP A 1 90 ? -14.990 2.603 13.513 1.00 55.47 90 ASP A CA 1
ATOM 649 C C . ASP A 1 90 ? -16.408 3.193 13.390 1.00 55.47 90 ASP A C 1
ATOM 651 O O . ASP A 1 90 ? -17.018 3.522 14.404 1.00 55.47 90 ASP A O 1
ATOM 655 N N . HIS A 1 91 ? -16.960 3.308 12.176 1.00 57.75 91 HIS A N 1
ATOM 656 C CA . HIS A 1 91 ? -18.343 3.757 11.958 1.00 57.75 91 HIS A CA 1
ATOM 657 C C . HIS A 1 91 ? -19.370 2.623 12.072 1.00 57.75 91 HIS A C 1
ATOM 659 O O . HIS A 1 91 ? -20.513 2.868 12.451 1.00 57.75 91 HIS A O 1
ATOM 665 N N . VAL A 1 92 ? -18.984 1.390 11.735 1.00 56.50 92 VAL A N 1
ATOM 666 C CA . VAL A 1 92 ? -19.888 0.227 11.707 1.00 56.50 92 VAL A CA 1
ATOM 667 C C . VAL A 1 92 ? -20.024 -0.444 13.079 1.00 56.50 92 VAL A C 1
ATOM 669 O O . VAL A 1 92 ? -21.033 -1.096 13.332 1.00 56.50 92 VAL A O 1
ATOM 672 N N . LEU A 1 93 ? -19.057 -0.274 13.985 1.00 54.62 93 LEU A N 1
ATOM 673 C CA . LEU A 1 93 ? -19.150 -0.748 15.368 1.00 54.62 93 LEU A CA 1
ATOM 674 C C . LEU A 1 93 ? -19.509 0.430 16.288 1.00 54.62 93 LEU A C 1
ATOM 676 O O . LEU A 1 93 ? -18.618 1.201 16.652 1.00 54.62 93 LEU A O 1
ATOM 680 N N . PRO A 1 94 ? -20.785 0.595 16.694 1.00 54.09 94 PRO A N 1
ATOM 681 C CA . PRO A 1 94 ? -21.133 1.606 17.679 1.00 54.09 94 PRO A CA 1
ATOM 682 C C . PRO A 1 94 ? -20.330 1.347 18.954 1.00 54.09 94 PRO A C 1
ATOM 684 O O . PRO A 1 94 ? -20.226 0.203 19.408 1.00 54.09 94 PRO A O 1
ATOM 687 N N . ARG A 1 95 ? -19.777 2.409 19.554 1.00 59.00 95 ARG A N 1
ATOM 688 C CA . ARG A 1 95 ? -19.217 2.336 20.907 1.00 59.00 95 ARG A CA 1
ATOM 689 C C . ARG A 1 95 ? -20.299 1.763 21.818 1.00 59.00 95 ARG A C 1
ATOM 691 O O . ARG A 1 95 ? -21.319 2.413 22.030 1.00 59.00 95 ARG A O 1
ATOM 698 N N . GLN A 1 96 ? -20.084 0.562 22.343 1.00 57.75 96 GLN A N 1
ATOM 699 C CA . GLN A 1 96 ? -20.908 0.051 23.426 1.00 57.75 96 GLN A CA 1
ATOM 700 C C . GLN A 1 96 ? -20.638 0.941 24.639 1.00 57.75 96 GLN A C 1
ATOM 702 O O . GLN A 1 96 ? -19.567 0.878 25.241 1.00 57.75 96 GLN A O 1
ATOM 707 N N . THR A 1 97 ? -21.572 1.835 24.947 1.00 65.50 97 THR A N 1
ATOM 708 C CA . THR A 1 97 ? -21.608 2.529 26.230 1.00 65.50 97 THR A CA 1
ATOM 709 C C . THR A 1 97 ? -21.800 1.468 27.317 1.00 65.50 97 THR A C 1
ATOM 711 O O . THR A 1 97 ? -22.779 0.722 27.245 1.00 65.50 97 THR A O 1
ATOM 714 N N . PRO A 1 98 ? -20.882 1.343 28.294 1.00 61.16 98 PRO A N 1
ATOM 715 C CA . PRO A 1 98 ? -21.098 0.439 29.413 1.00 61.16 98 PRO A CA 1
ATOM 716 C C . PRO A 1 98 ? -22.356 0.865 30.191 1.00 61.16 98 PRO A C 1
ATOM 718 O O . PRO A 1 98 ? -22.620 2.069 30.282 1.00 61.16 98 PRO A O 1
ATOM 721 N N . PRO A 1 99 ? -23.150 -0.091 30.716 1.00 66.38 99 PRO A N 1
ATOM 722 C CA . PRO A 1 99 ? -24.305 0.230 31.546 1.00 66.38 99 PRO A CA 1
ATOM 723 C C . PRO A 1 99 ? -23.854 0.980 32.807 1.00 66.38 99 PRO A C 1
ATOM 725 O O . PRO A 1 99 ? -22.809 0.660 33.376 1.00 66.38 99 PRO A O 1
ATOM 728 N N . ALA A 1 100 ? -24.635 2.006 33.156 1.00 71.25 100 ALA A N 1
ATOM 729 C CA . ALA A 1 100 ? -24.432 2.900 34.296 1.00 71.25 100 ALA A CA 1
ATOM 730 C C . ALA A 1 100 ? -24.507 2.180 35.649 1.00 71.25 100 ALA A C 1
ATOM 732 O O . ALA A 1 100 ? -25.250 1.174 35.742 1.00 71.25 100 ALA A O 1
#

Radius of gyration: 16.71 Å; chains: 1; bounding box: 43×19×57 Å

Sequence (100 aa):
MTIHDSVELAAGVPLLVIVPALVELAKRHGLSVRHAGGAAIMLAIALLALGDLALGTRFDSKEIVPTAARWIIGGVIYGLAAAGLYSQRDHVLPRQTPPA

Foldseek 3Di:
DDPPVVVLVVLLVCLLVVLLVVLVVVVVVPDDPVCSLVSSLVVQLVSLVVVCVVVPPDDDVVCPVVSSVCSNVRSNVSSVSSVVVVVVVCVVDPPPDPDD

Secondary structure (DSSP, 8-state):
--SHHHHHHHHHHHHHHHHHHHHHHHHHTT--GGGHHHHHHHHHHHHHHHHHHHTT----TTTHHHHHHHHHHHHHHHHHHHHHHHHHHHHHS---PPP-

pLDDT: mean 77.84, std 14.74, range [45.22, 94.62]